Protein AF-A0A965CZF3-F1 (afdb_monomer_lite)

Radius of gyration: 17.25 Å; chains: 1; bounding box: 44×31×50 Å

Secondary structure (DSSP, 8-state):
---SGGGEEE-TTS-EEE---TT-SS--HHHHHHHHHH-TT----HHHHHHHHHHHHHHTTT-TTHHHHHHHHHHHHHHHHHHHHHGGGSHHHHHHHHTT---HHHHHHHHHHHHHHHHHHHHHHHHTTTS-S------

pLDDT: mean 88.35, std 12.17, range [38.69, 98.38]

Foldseek 3Di:
DQDDCVQWDQDPVRDIDGHDCVVPDDDQVLLVLLCHLLVLPDDDDPVVNLVSVLVVCVVVVVPVCSQVVNFQNNLVSLLVLLVVLQCLVPVVSVVVCCVPPVDPVVSVVSNVVSNVSSVVSNVVCVVVVSGDVNDDSDD

Sequence (139 aa):
SDFGFHNALRRPSGELTFLDFEFFGRDDPAKMIADFLLHPAQSLAEGFKQAFAKKILKTFGADNQLAARLEYVYPIVGLKWCMIMLNEFVPSDFARRTFAARDSLALSQKKSTQLAKSKAMLAKIMNENWRFPYTGFAA

Structure (mmCIF, N/CA/C/O backbone):
data_AF-A0A965CZF3-F1
#
_entry.id   AF-A0A965CZF3-F1
#
loop_
_atom_site.group_PDB
_atom_site.id
_atom_site.type_symbol
_atom_site.label_atom_id
_atom_site.label_alt_id
_atom_site.label_comp_id
_atom_site.label_asym_id
_atom_site.label_entity_id
_atom_site.label_seq_id
_atom_site.pdbx_PDB_ins_code
_atom_site.Cartn_x
_atom_site.Cartn_y
_atom_site.Cartn_z
_atom_site.occupancy
_atom_site.B_iso_or_equiv
_atom_site.auth_seq_id
_atom_site.auth_comp_id
_atom_site.auth_asym_id
_atom_site.auth_atom_id
_atom_site.pdbx_PDB_model_num
ATOM 1 N N . SER A 1 1 ? -1.711 -12.071 -0.012 1.00 65.19 1 SER A N 1
ATOM 2 C CA . SER A 1 1 ? -3.092 -11.988 -0.492 1.00 65.19 1 SER A CA 1
ATOM 3 C C . SER A 1 1 ? -3.216 -10.839 -1.462 1.00 65.19 1 SER A C 1
ATOM 5 O O . SER A 1 1 ? -2.787 -9.739 -1.125 1.00 65.19 1 SER A O 1
ATOM 7 N N . ASP A 1 2 ? -3.766 -11.101 -2.642 1.00 78.69 2 ASP A N 1
ATOM 8 C CA . ASP A 1 2 ? -4.061 -10.088 -3.655 1.00 78.69 2 ASP A CA 1
ATOM 9 C C . ASP A 1 2 ? -5.470 -9.512 -3.423 1.00 78.69 2 ASP A C 1
ATOM 11 O O . ASP A 1 2 ? -6.431 -9.788 -4.136 1.00 78.69 2 ASP A O 1
ATOM 15 N N . PHE A 1 3 ? -5.624 -8.803 -2.303 1.00 84.19 3 PHE A N 1
ATOM 16 C CA . PHE A 1 3 ? -6.905 -8.238 -1.888 1.00 84.19 3 PHE A CA 1
ATOM 17 C C . PHE A 1 3 ? -7.138 -6.894 -2.586 1.00 84.19 3 PHE A C 1
ATOM 19 O O . PHE A 1 3 ? -6.379 -5.948 -2.377 1.00 84.19 3 PHE A O 1
ATOM 26 N N . GLY A 1 4 ? -8.207 -6.790 -3.378 1.00 85.25 4 GLY A N 1
ATOM 27 C CA . GLY A 1 4 ? -8.543 -5.568 -4.105 1.00 85.25 4 GLY A CA 1
ATOM 28 C C . GLY A 1 4 ? -9.800 -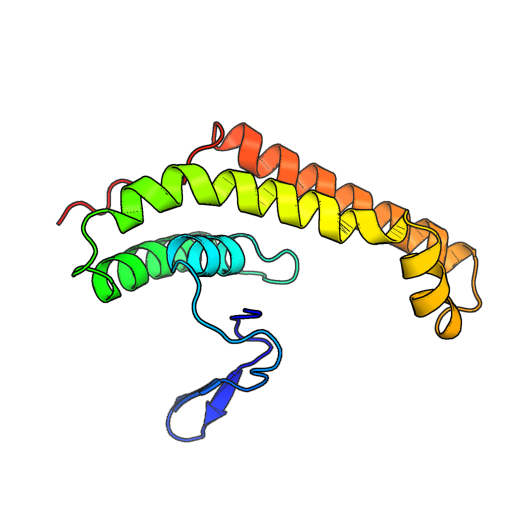5.706 -4.959 1.00 85.25 4 GLY A C 1
ATOM 29 O O . GLY A 1 4 ? -10.365 -6.791 -5.090 1.00 85.25 4 GLY A O 1
ATOM 30 N N . PHE A 1 5 ? -10.250 -4.594 -5.544 1.00 87.56 5 PHE A N 1
ATOM 31 C CA . PHE A 1 5 ? -11.453 -4.580 -6.385 1.00 87.56 5 PHE A CA 1
ATOM 32 C C . PHE A 1 5 ? -11.288 -5.343 -7.702 1.00 87.56 5 PHE A C 1
ATOM 34 O O . PHE A 1 5 ? -12.283 -5.788 -8.263 1.00 87.56 5 PHE A O 1
ATOM 41 N N . HIS A 1 6 ? -10.058 -5.520 -8.191 1.00 86.50 6 HIS A N 1
ATOM 42 C CA . HIS A 1 6 ? -9.785 -6.321 -9.387 1.00 86.50 6 HIS A CA 1
ATOM 43 C C . HIS A 1 6 ? -10.094 -7.809 -9.183 1.00 86.50 6 HIS A C 1
ATOM 45 O O . HIS A 1 6 ? -10.455 -8.477 -10.145 1.00 86.50 6 HIS A O 1
ATOM 51 N N . ASN A 1 7 ? -10.053 -8.282 -7.932 1.00 89.75 7 ASN A N 1
ATOM 52 C CA . ASN A 1 7 ? -10.430 -9.637 -7.530 1.00 89.75 7 ASN A CA 1
ATOM 53 C C . ASN A 1 7 ? -11.818 -9.682 -6.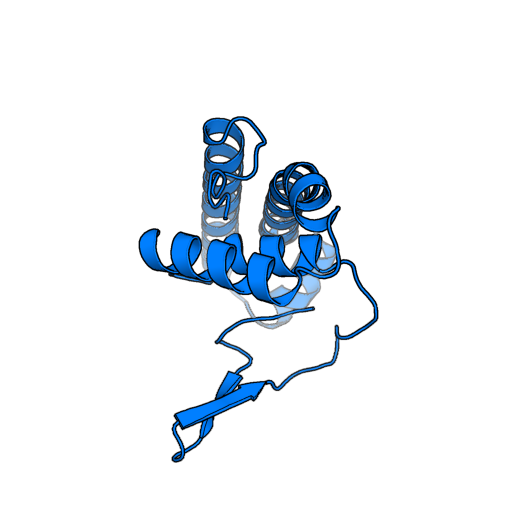869 1.00 89.75 7 ASN A C 1
ATOM 55 O O . ASN A 1 7 ? -12.105 -10.582 -6.083 1.00 89.75 7 ASN A O 1
ATOM 59 N N . ALA A 1 8 ? -12.696 -8.712 -7.155 1.00 92.38 8 ALA A N 1
ATOM 60 C CA . ALA A 1 8 ? -14.047 -8.667 -6.603 1.00 92.38 8 ALA A CA 1
ATOM 61 C C . ALA A 1 8 ? -15.118 -8.455 -7.683 1.00 92.38 8 ALA A C 1
ATOM 63 O O . ALA A 1 8 ? -15.007 -7.583 -8.541 1.00 92.38 8 ALA A O 1
ATOM 64 N N . LEU A 1 9 ? -16.215 -9.207 -7.586 1.00 93.75 9 LEU A N 1
ATOM 65 C CA . LEU A 1 9 ? -17.420 -9.012 -8.390 1.00 93.75 9 LEU A CA 1
ATOM 66 C C . LEU A 1 9 ? -18.530 -8.380 -7.558 1.00 93.75 9 LEU A C 1
ATOM 68 O O . LEU A 1 9 ? -18.833 -8.840 -6.457 1.00 93.75 9 LEU A O 1
ATOM 72 N N . ARG A 1 10 ? -19.192 -7.361 -8.113 1.00 95.38 10 ARG A N 1
ATOM 73 C CA . ARG A 1 10 ? -20.402 -6.782 -7.521 1.00 95.38 10 ARG A CA 1
ATOM 74 C C . ARG A 1 10 ? -21.634 -7.535 -8.009 1.00 95.38 10 ARG A C 1
ATOM 76 O O . ARG A 1 10 ? -21.953 -7.505 -9.194 1.00 95.38 10 ARG A O 1
ATOM 83 N N . ARG A 1 11 ? -22.342 -8.187 -7.087 1.00 94.81 11 ARG A N 1
ATOM 84 C CA . ARG A 1 11 ? -23.614 -8.865 -7.358 1.00 94.81 11 ARG A CA 1
ATOM 85 C C . ARG A 1 11 ? -24.736 -7.849 -7.617 1.00 94.81 11 ARG A C 1
ATOM 87 O O . ARG A 1 11 ? -24.637 -6.711 -7.153 1.00 94.81 11 ARG A O 1
ATOM 94 N N . PRO A 1 12 ? -25.840 -8.248 -8.280 1.00 95.50 12 PRO A N 1
ATOM 95 C CA . PRO A 1 12 ? -27.013 -7.385 -8.452 1.00 95.50 12 PRO A CA 1
ATOM 96 C C . PRO A 1 12 ? -27.584 -6.846 -7.132 1.00 95.50 12 PRO A C 1
ATOM 98 O O . PRO A 1 12 ? -28.064 -5.719 -7.093 1.00 95.50 12 PRO A O 1
ATOM 101 N N . SER A 1 13 ? -27.457 -7.607 -6.037 1.00 95.06 13 SER A N 1
ATOM 102 C CA . SER A 1 13 ? -27.832 -7.182 -4.678 1.00 95.06 13 SER A CA 1
ATOM 103 C C . SER A 1 13 ? -26.973 -6.040 -4.118 1.00 95.06 13 SER A C 1
ATOM 105 O O . SER A 1 13 ? -27.311 -5.456 -3.095 1.00 95.06 13 SER A O 1
ATOM 107 N N . GLY A 1 14 ? -25.850 -5.718 -4.764 1.00 92.38 14 GLY A N 1
ATOM 108 C CA . GLY A 1 14 ? -24.874 -4.734 -4.305 1.00 92.38 14 GLY A CA 1
ATOM 109 C C . GLY A 1 14 ? -23.749 -5.308 -3.443 1.00 92.38 14 GLY A C 1
ATOM 110 O O . GLY A 1 14 ? -22.792 -4.587 -3.168 1.00 92.38 14 GLY A O 1
ATOM 111 N N . GLU A 1 15 ? -23.820 -6.586 -3.069 1.00 93.62 15 GLU A N 1
ATOM 112 C CA . GLU A 1 15 ? -22.749 -7.283 -2.352 1.00 93.62 15 GLU A CA 1
ATOM 113 C C . GLU A 1 15 ? -21.502 -7.477 -3.219 1.00 93.62 15 GLU A C 1
ATOM 115 O O . GLU A 1 15 ? -21.597 -7.689 -4.430 1.00 93.62 15 GLU A O 1
ATOM 120 N N . LEU A 1 16 ? -20.330 -7.477 -2.584 1.00 92.94 16 LEU A N 1
ATOM 121 C CA . LEU A 1 16 ? -19.067 -7.829 -3.225 1.00 92.94 16 LEU A CA 1
ATOM 122 C C . LEU A 1 16 ? -18.711 -9.287 -2.924 1.00 92.94 16 LEU A C 1
ATOM 124 O O . LEU A 1 16 ? -18.742 -9.717 -1.774 1.00 92.94 16 LEU A O 1
ATOM 128 N N . THR A 1 17 ? -18.357 -10.040 -3.962 1.00 92.75 17 THR A N 1
ATOM 129 C CA . THR A 1 17 ? -17.826 -11.405 -3.871 1.00 92.75 17 THR A CA 1
ATOM 130 C C . THR A 1 17 ? -16.370 -11.386 -4.291 1.00 92.75 17 THR A C 1
ATOM 132 O O . THR A 1 17 ? -16.080 -11.050 -5.437 1.00 92.75 17 THR A O 1
ATOM 135 N N . PHE A 1 18 ? -15.468 -11.739 -3.379 1.00 91.44 18 PHE A N 1
ATOM 136 C CA . PHE A 1 18 ? -14.052 -11.879 -3.700 1.00 91.44 18 PHE A CA 1
ATOM 137 C C . PHE A 1 18 ? -13.792 -13.225 -4.372 1.00 91.44 18 PHE A C 1
ATOM 139 O O . PHE A 1 18 ? -14.373 -14.243 -3.992 1.00 91.44 18 PHE A O 1
ATOM 146 N N . LEU A 1 19 ? -12.936 -13.194 -5.382 1.00 90.06 19 LEU A N 1
ATOM 147 C CA . LEU A 1 19 ? -12.447 -14.337 -6.135 1.00 90.06 19 LEU A CA 1
ATOM 148 C C . LEU A 1 19 ? -10.929 -14.433 -5.948 1.00 90.06 19 LEU A C 1
ATOM 150 O O . LEU A 1 19 ? -10.329 -13.567 -5.320 1.00 90.06 19 LEU A O 1
ATOM 154 N N . ASP A 1 20 ? -10.339 -15.474 -6.526 1.00 84.00 20 ASP A N 1
ATOM 155 C CA . ASP A 1 20 ? -8.892 -15.685 -6.572 1.00 84.00 20 ASP A CA 1
ATOM 156 C C . ASP A 1 20 ? -8.210 -15.753 -5.189 1.00 84.00 20 ASP A C 1
ATOM 158 O O . ASP A 1 20 ? -7.679 -14.790 -4.633 1.00 84.00 20 ASP A O 1
ATOM 162 N N . PHE A 1 21 ? -8.246 -16.956 -4.614 1.00 85.62 21 PHE A N 1
ATOM 163 C CA . PHE A 1 21 ? -7.686 -17.256 -3.297 1.00 85.62 21 PHE A CA 1
ATOM 164 C C . PHE A 1 21 ? -6.324 -17.961 -3.379 1.00 85.62 21 PHE A C 1
ATOM 166 O O . PHE A 1 21 ? -5.881 -18.533 -2.384 1.00 85.62 21 PHE A O 1
ATOM 173 N N . GLU A 1 22 ? -5.636 -17.932 -4.527 1.00 83.69 22 GLU A N 1
ATOM 174 C CA . GLU A 1 22 ? -4.387 -18.688 -4.723 1.00 83.69 22 GLU A CA 1
ATOM 175 C C . GLU A 1 22 ? -3.263 -18.259 -3.761 1.00 83.69 22 GLU A C 1
ATOM 177 O O . GLU A 1 22 ? -2.460 -19.077 -3.313 1.00 83.69 22 GLU A O 1
ATOM 182 N N . PHE A 1 23 ? -3.260 -16.982 -3.363 1.00 77.56 23 PHE A N 1
ATOM 183 C CA . PHE A 1 23 ? -2.345 -16.415 -2.368 1.00 77.56 23 PHE A CA 1
ATOM 184 C C . PHE A 1 23 ? -3.012 -16.164 -1.009 1.00 77.56 23 PHE A C 1
ATOM 186 O O . PHE A 1 23 ? -2.549 -15.304 -0.243 1.00 77.56 23 PHE A O 1
ATOM 193 N N . PHE A 1 24 ? -4.133 -16.833 -0.731 1.00 76.56 24 PHE A N 1
ATOM 194 C CA . PHE A 1 24 ? -4.836 -16.717 0.540 1.00 76.56 24 PHE A CA 1
ATOM 195 C C . PHE A 1 24 ? -4.223 -17.645 1.590 1.00 76.56 24 PHE A C 1
ATOM 197 O O . PHE A 1 24 ? -3.798 -18.761 1.309 1.00 76.56 24 PHE A O 1
ATOM 204 N N . GLY A 1 25 ? -4.177 -17.173 2.829 1.00 79.88 25 GLY A N 1
ATOM 205 C CA . GLY A 1 25 ? -3.582 -17.900 3.939 1.00 79.88 25 GLY A CA 1
ATOM 206 C C . GLY A 1 25 ? -3.618 -17.073 5.215 1.00 79.88 25 GLY A C 1
ATOM 207 O O . GLY A 1 25 ? -4.102 -15.940 5.227 1.00 79.88 25 GLY A O 1
ATOM 208 N N . ARG A 1 26 ? -3.100 -17.647 6.303 1.00 83.88 26 ARG A N 1
ATOM 209 C CA . ARG A 1 26 ? -2.951 -16.936 7.574 1.00 83.88 26 ARG A CA 1
ATOM 210 C C . ARG A 1 26 ? -1.810 -15.926 7.444 1.00 83.88 26 ARG A C 1
ATOM 212 O O . ARG A 1 26 ? -0.665 -16.321 7.263 1.00 83.88 26 ARG A O 1
ATOM 219 N N . ASP A 1 27 ? -2.136 -14.644 7.540 1.00 88.38 27 ASP A N 1
ATOM 220 C CA . ASP A 1 27 ? -1.189 -13.533 7.407 1.00 88.38 27 ASP A CA 1
ATOM 221 C C . ASP A 1 27 ? -1.575 -12.397 8.371 1.00 88.38 27 ASP A C 1
ATOM 223 O O . ASP A 1 27 ? -2.690 -12.378 8.900 1.00 88.38 27 ASP A O 1
ATOM 227 N N . ASP A 1 28 ? -0.662 -11.457 8.613 1.00 92.44 28 ASP A N 1
ATOM 228 C CA . ASP A 1 28 ? -0.926 -10.300 9.473 1.00 92.44 28 ASP A CA 1
ATOM 229 C C . ASP A 1 28 ? -1.857 -9.296 8.757 1.00 92.44 28 ASP A C 1
ATOM 231 O O . ASP A 1 28 ? -1.532 -8.842 7.648 1.00 92.44 28 ASP A O 1
ATOM 235 N N . PRO A 1 29 ? -2.990 -8.880 9.363 1.00 94.00 29 PRO A N 1
ATOM 236 C CA . PRO A 1 29 ? -3.872 -7.869 8.779 1.00 94.00 29 PRO A CA 1
ATOM 237 C C . PRO A 1 29 ? -3.161 -6.543 8.472 1.00 94.00 29 PRO A C 1
ATOM 239 O O . PRO A 1 29 ? -3.546 -5.871 7.513 1.00 94.00 29 PRO A O 1
ATOM 242 N N . ALA A 1 30 ? -2.095 -6.182 9.198 1.00 95.88 30 ALA A N 1
ATOM 243 C CA . ALA A 1 30 ? -1.304 -4.984 8.910 1.00 95.88 30 ALA A CA 1
ATOM 244 C C . ALA A 1 30 ? -0.752 -5.006 7.476 1.00 95.88 30 ALA A C 1
ATOM 246 O O . ALA A 1 30 ? -0.824 -4.018 6.743 1.00 95.88 30 ALA A O 1
ATOM 247 N N . LYS A 1 31 ? -0.255 -6.164 7.039 1.00 95.12 31 LYS A N 1
ATOM 248 C CA . LYS A 1 31 ? 0.315 -6.326 5.703 1.00 95.12 31 LYS A CA 1
ATOM 249 C C . LYS A 1 31 ? -0.761 -6.292 4.625 1.00 95.12 31 LYS A C 1
ATOM 251 O O . LYS A 1 31 ? -0.544 -5.655 3.601 1.00 95.12 31 LYS A O 1
ATOM 256 N N . MET A 1 32 ? -1.932 -6.886 4.868 1.00 94.38 32 MET A N 1
ATOM 257 C CA . MET A 1 32 ? -3.082 -6.786 3.955 1.00 94.38 32 MET A CA 1
ATOM 258 C C . MET A 1 32 ? -3.532 -5.330 3.758 1.00 94.38 32 MET A C 1
ATOM 260 O O . MET A 1 32 ? -3.755 -4.898 2.629 1.00 94.38 32 MET A O 1
ATOM 264 N N . ILE A 1 33 ? -3.651 -4.570 4.850 1.00 95.50 33 ILE A N 1
ATOM 265 C CA . ILE A 1 33 ? -4.070 -3.162 4.816 1.00 95.50 33 ILE A CA 1
ATOM 266 C C . ILE A 1 33 ? -3.052 -2.321 4.041 1.00 95.50 33 ILE A C 1
ATOM 268 O O . ILE A 1 33 ? -3.433 -1.551 3.158 1.00 95.50 33 ILE A O 1
ATOM 272 N N . ALA A 1 34 ? -1.762 -2.488 4.343 1.00 96.31 34 ALA A N 1
ATOM 273 C CA . ALA A 1 34 ? -0.691 -1.798 3.637 1.00 96.31 34 ALA A CA 1
ATOM 274 C C . ALA A 1 34 ? -0.662 -2.158 2.144 1.00 96.31 34 ALA A C 1
ATOM 276 O O . ALA A 1 34 ? -0.537 -1.264 1.309 1.00 96.31 34 ALA A O 1
ATOM 277 N N . ASP A 1 35 ? -0.837 -3.440 1.800 1.00 94.88 35 ASP A N 1
ATOM 278 C CA . ASP A 1 35 ? -0.886 -3.893 0.408 1.00 94.88 35 ASP A CA 1
ATOM 279 C C . ASP A 1 35 ? -2.022 -3.230 -0.363 1.00 94.88 35 ASP A C 1
ATOM 281 O O . ASP A 1 35 ? -1.785 -2.684 -1.438 1.00 94.88 35 ASP A O 1
ATOM 285 N N . PHE A 1 36 ? -3.226 -3.195 0.209 1.00 94.56 36 PHE A N 1
ATOM 286 C CA . PHE A 1 36 ? -4.368 -2.536 -0.417 1.00 94.56 36 PHE A CA 1
ATOM 287 C C . PHE A 1 36 ? -4.115 -1.039 -0.636 1.00 94.56 36 PHE A C 1
ATOM 289 O O . PHE A 1 36 ? -4.374 -0.513 -1.714 1.00 94.56 36 PHE A O 1
ATOM 296 N N . LEU A 1 37 ? -3.586 -0.330 0.364 1.00 95.19 37 LEU A N 1
ATOM 297 C CA . LEU A 1 37 ? -3.371 1.122 0.291 1.00 95.19 37 LEU A CA 1
ATOM 298 C C . LEU A 1 37 ? -2.264 1.532 -0.694 1.00 95.19 37 LEU A C 1
ATOM 300 O O . LEU A 1 37 ? -2.339 2.618 -1.287 1.00 95.19 37 LEU A O 1
ATOM 304 N N . LEU A 1 38 ? -1.254 0.673 -0.859 1.00 95.38 38 LEU A N 1
ATOM 305 C CA . LEU A 1 38 ? -0.063 0.914 -1.675 1.00 95.38 38 LEU A CA 1
ATOM 306 C C . LEU A 1 38 ? -0.081 0.197 -3.031 1.00 95.38 38 LEU A C 1
ATOM 308 O O . LEU A 1 38 ? 0.869 0.352 -3.796 1.00 95.38 38 LEU A O 1
ATOM 312 N N . HIS A 1 39 ? -1.130 -0.557 -3.367 1.00 92.88 39 HIS A N 1
ATOM 313 C CA . HIS A 1 39 ? -1.159 -1.323 -4.611 1.00 92.88 39 HIS A CA 1
ATOM 314 C C . HIS A 1 39 ? -0.952 -0.407 -5.849 1.00 92.88 39 HIS A C 1
ATOM 316 O O . HIS A 1 39 ? -1.790 0.455 -6.123 1.00 92.88 39 HIS A O 1
ATOM 322 N N . PRO A 1 40 ? 0.094 -0.616 -6.683 1.00 89.88 40 PRO A N 1
ATOM 323 C CA . PRO A 1 40 ? 0.451 0.311 -7.773 1.00 89.88 40 PRO A CA 1
ATOM 324 C C . PRO A 1 40 ? -0.540 0.412 -8.945 1.00 89.88 40 PRO A C 1
ATOM 326 O O . PRO A 1 40 ? -0.454 1.338 -9.749 1.00 89.88 40 PRO A O 1
ATOM 329 N N . ALA A 1 41 ? -1.427 -0.572 -9.104 1.00 86.56 41 ALA A N 1
ATOM 330 C CA . ALA A 1 41 ? -2.477 -0.599 -10.121 1.00 86.56 41 ALA A CA 1
ATOM 331 C C . ALA A 1 41 ? -3.798 0.003 -9.617 1.00 86.56 41 ALA A C 1
ATOM 333 O O . ALA A 1 41 ? -4.735 0.161 -10.395 1.00 86.56 41 ALA A O 1
ATOM 334 N N . GLN A 1 42 ? -3.880 0.349 -8.331 1.00 84.00 42 GLN A N 1
ATOM 335 C CA . GLN A 1 42 ? -5.085 0.905 -7.747 1.00 84.00 42 GLN A CA 1
ATOM 336 C C . GLN A 1 42 ? -5.078 2.433 -7.834 1.00 84.00 42 GLN A C 1
ATOM 338 O O . GLN A 1 42 ? -4.155 3.099 -7.368 1.00 84.00 42 GLN A O 1
ATOM 343 N N . SER A 1 43 ? -6.160 2.992 -8.378 1.00 81.75 43 SER A N 1
ATOM 344 C CA . SER A 1 43 ? -6.409 4.434 -8.406 1.00 81.75 43 SER A CA 1
ATOM 345 C C . SER A 1 43 ? -7.525 4.778 -7.418 1.00 81.75 43 SER A C 1
ATOM 347 O O . SER A 1 43 ? -8.695 4.863 -7.780 1.00 81.75 43 SER A O 1
ATOM 349 N N . LEU A 1 44 ? -7.173 4.902 -6.134 1.00 88.50 44 LEU A N 1
ATOM 350 C CA . LEU A 1 44 ? -8.084 5.402 -5.101 1.00 88.50 44 LEU A CA 1
ATOM 351 C C . LEU A 1 44 ? -7.721 6.838 -4.738 1.00 88.50 44 LEU A C 1
ATOM 353 O O . LEU A 1 44 ? -6.566 7.123 -4.415 1.00 88.50 44 LEU A O 1
ATOM 357 N N . ALA A 1 45 ? -8.726 7.713 -4.726 1.00 93.19 45 ALA A N 1
ATOM 358 C CA . ALA A 1 45 ? -8.588 9.054 -4.177 1.00 93.19 45 ALA A CA 1
ATOM 359 C C . ALA A 1 45 ? -8.231 8.999 -2.682 1.00 93.19 45 ALA A C 1
ATOM 361 O O . ALA A 1 45 ? -8.663 8.099 -1.957 1.00 93.19 45 ALA A O 1
ATOM 362 N N . GLU A 1 46 ? -7.484 9.996 -2.210 1.00 92.31 46 GLU A N 1
ATOM 363 C CA . GLU A 1 46 ? -6.936 10.020 -0.849 1.00 92.31 46 GLU A CA 1
ATOM 364 C C . GLU A 1 46 ? -8.020 9.918 0.239 1.00 92.31 46 GLU A C 1
ATOM 366 O O . GLU A 1 46 ? -7.868 9.173 1.206 1.00 92.31 46 GLU A O 1
ATOM 371 N N . GLY A 1 47 ? -9.174 10.565 0.035 1.00 95.06 47 GLY A N 1
ATOM 372 C CA . GLY A 1 47 ? -10.312 10.474 0.957 1.00 95.06 47 GLY A CA 1
ATOM 373 C C . GLY A 1 47 ? -10.877 9.054 1.103 1.00 95.06 47 GLY A C 1
ATOM 374 O O . GLY A 1 47 ? -11.276 8.654 2.198 1.00 95.06 47 GLY A O 1
ATOM 375 N N . PHE A 1 48 ? -10.853 8.241 0.039 1.00 94.56 48 PHE A N 1
ATOM 376 C CA . PHE A 1 48 ? -11.262 6.836 0.128 1.00 94.56 48 PHE A CA 1
ATOM 377 C C . PHE A 1 48 ? -10.229 5.982 0.858 1.00 94.56 48 PHE A C 1
ATOM 379 O O . PHE A 1 48 ? -10.618 5.082 1.601 1.00 94.56 48 PHE A O 1
ATOM 386 N N . LYS A 1 49 ? -8.935 6.283 0.711 1.00 95.00 49 LYS A N 1
ATOM 387 C CA . LYS A 1 49 ? -7.872 5.611 1.469 1.00 95.00 49 LYS A CA 1
ATOM 388 C C . LYS A 1 49 ? -7.983 5.895 2.965 1.00 95.00 49 LYS A C 1
ATOM 390 O O . LYS A 1 49 ? -7.964 4.958 3.759 1.00 95.00 49 LYS A O 1
ATOM 395 N N . GLN A 1 50 ? -8.216 7.155 3.338 1.00 95.44 50 GLN A N 1
ATOM 396 C CA . GLN A 1 50 ? -8.490 7.555 4.723 1.00 95.44 50 GLN A CA 1
ATOM 397 C C . GLN A 1 50 ? -9.721 6.835 5.286 1.00 95.44 50 GLN A C 1
ATOM 399 O O . GLN A 1 50 ? -9.666 6.244 6.366 1.00 95.44 50 GLN A O 1
ATOM 404 N N . ALA A 1 51 ? -10.831 6.837 4.540 1.00 95.06 51 ALA A N 1
ATOM 405 C CA . ALA A 1 51 ? -12.060 6.171 4.960 1.00 95.06 51 ALA A CA 1
ATOM 406 C C . ALA A 1 51 ? -11.881 4.652 5.104 1.00 95.06 51 ALA A C 1
ATOM 408 O O . ALA A 1 51 ? -12.408 4.063 6.051 1.00 95.06 51 ALA A O 1
ATOM 409 N N . PHE A 1 52 ? -11.134 4.022 4.193 1.00 95.12 52 PHE A N 1
ATOM 410 C CA . PHE A 1 52 ? -10.782 2.608 4.272 1.00 95.12 52 PHE A CA 1
ATOM 411 C C . PHE A 1 52 ? -9.947 2.319 5.520 1.00 95.12 52 PHE A C 1
ATOM 413 O O . PHE A 1 52 ? -10.368 1.498 6.330 1.00 95.12 52 PHE A O 1
ATOM 420 N N . ALA A 1 53 ? -8.831 3.031 5.717 1.00 95.88 53 ALA A N 1
ATOM 421 C CA . ALA A 1 53 ? -7.941 2.862 6.866 1.00 95.88 53 ALA A CA 1
ATOM 422 C C . ALA A 1 53 ? -8.699 2.989 8.198 1.00 95.88 53 ALA A C 1
ATOM 424 O O . ALA A 1 53 ? -8.606 2.113 9.057 1.00 95.88 53 ALA A O 1
ATOM 425 N N . LYS A 1 54 ? -9.540 4.022 8.334 1.00 95.31 54 LYS A N 1
ATOM 426 C CA . LYS A 1 54 ? -10.381 4.219 9.521 1.00 95.31 54 LYS A CA 1
ATOM 427 C C . LYS A 1 54 ? -11.330 3.042 9.763 1.00 95.31 54 LYS A C 1
ATOM 429 O O . LYS A 1 54 ? -11.434 2.545 10.883 1.00 95.31 54 LYS A O 1
ATOM 434 N N . LYS A 1 55 ? -12.057 2.609 8.728 1.00 95.50 55 LYS A N 1
ATOM 435 C CA . LYS A 1 55 ? -13.057 1.538 8.857 1.00 95.50 55 LYS A CA 1
ATOM 436 C C . LYS A 1 55 ? -12.407 0.186 9.131 1.00 95.50 55 LYS A C 1
ATOM 438 O O . LYS A 1 55 ? -12.877 -0.519 10.015 1.00 95.50 55 LYS A O 1
ATOM 443 N N . ILE A 1 56 ? -11.331 -0.154 8.421 1.00 94.94 56 ILE A N 1
ATOM 444 C CA . ILE A 1 56 ? -10.690 -1.465 8.539 1.00 94.94 56 ILE A CA 1
ATOM 445 C C . ILE A 1 56 ? -10.008 -1.640 9.900 1.00 94.94 56 ILE A C 1
ATOM 447 O O . ILE A 1 56 ? -10.149 -2.694 10.513 1.00 94.94 56 ILE A O 1
ATOM 451 N N . LEU A 1 57 ? -9.369 -0.591 10.434 1.00 94.75 57 LEU A N 1
ATOM 452 C CA . LEU A 1 57 ? -8.808 -0.613 11.788 1.00 94.75 57 LEU A CA 1
ATOM 453 C C . LEU A 1 57 ? -9.901 -0.818 12.844 1.00 94.75 57 LEU A C 1
ATOM 455 O O . LEU A 1 57 ? -9.723 -1.620 13.755 1.00 94.75 57 LEU A O 1
ATOM 459 N N . LYS A 1 58 ? -11.064 -0.169 12.685 1.00 94.50 58 LYS A N 1
ATOM 460 C CA . LYS A 1 58 ? -12.225 -0.400 13.559 1.00 94.50 58 LYS A CA 1
ATOM 461 C C . LYS A 1 58 ? -12.749 -1.837 13.453 1.00 94.50 58 LYS A C 1
ATOM 463 O O . LYS A 1 58 ? -13.096 -2.427 14.471 1.00 94.50 58 LYS A O 1
ATOM 468 N N . THR A 1 59 ? -12.809 -2.407 12.247 1.00 94.88 59 THR A N 1
ATOM 469 C CA . THR A 1 59 ? -13.242 -3.798 12.026 1.00 94.88 59 THR A CA 1
ATOM 470 C C . THR A 1 59 ? -12.350 -4.797 12.763 1.00 94.88 59 THR A C 1
ATOM 472 O O . THR A 1 59 ? -12.858 -5.748 13.346 1.00 94.88 59 THR A O 1
ATOM 475 N N . PHE A 1 60 ? -11.040 -4.555 12.796 1.00 93.75 60 PHE A N 1
ATOM 476 C CA . PHE A 1 60 ? -10.077 -5.368 13.542 1.00 93.75 60 PHE A CA 1
ATOM 477 C C . PHE A 1 60 ? -9.849 -4.883 14.983 1.00 93.75 60 PHE A C 1
ATOM 479 O O . PHE A 1 60 ? -8.843 -5.234 15.589 1.00 93.75 60 PHE A O 1
ATOM 486 N N . GLY A 1 61 ? -10.776 -4.113 15.564 1.00 90.75 61 GLY A N 1
ATOM 487 C CA . GLY A 1 61 ? -10.591 -3.448 16.861 1.00 90.75 61 GLY A CA 1
ATOM 488 C C . GLY A 1 61 ? -10.338 -4.364 18.067 1.00 90.75 61 GLY A C 1
ATOM 489 O O . GLY A 1 61 ? -9.965 -3.868 19.121 1.00 90.75 61 GLY A O 1
ATOM 490 N N . ALA A 1 62 ? -10.506 -5.684 17.936 1.00 94.19 62 ALA A N 1
ATOM 491 C CA . ALA A 1 62 ? -10.076 -6.644 18.956 1.00 94.19 62 ALA A CA 1
ATOM 492 C C . ALA A 1 62 ? -8.539 -6.764 19.058 1.00 94.19 62 ALA A C 1
ATOM 494 O O . ALA A 1 62 ? -8.017 -7.169 20.095 1.00 94.19 62 ALA A O 1
ATOM 495 N N . ASP A 1 63 ? -7.809 -6.419 17.994 1.00 94.56 63 ASP A N 1
ATOM 496 C CA . ASP A 1 63 ? -6.349 -6.401 17.953 1.00 94.56 63 ASP A CA 1
ATOM 497 C C . ASP A 1 63 ? -5.817 -4.990 18.230 1.00 94.56 63 ASP A C 1
ATOM 499 O O . ASP A 1 63 ? -5.547 -4.195 17.326 1.00 94.56 63 ASP A O 1
ATOM 503 N N . ASN A 1 64 ? -5.620 -4.696 19.514 1.00 92.38 64 ASN A N 1
ATOM 504 C CA . ASN A 1 64 ? -5.137 -3.396 19.987 1.00 92.38 64 ASN A CA 1
ATOM 505 C C . ASN A 1 64 ? -3.718 -3.039 19.498 1.00 92.38 64 ASN A C 1
ATOM 507 O O . ASN A 1 64 ? -3.289 -1.897 19.638 1.00 92.38 64 ASN A O 1
ATOM 511 N N . GLN A 1 65 ? -2.974 -4.001 18.942 1.00 95.12 65 GLN A N 1
ATOM 512 C CA . GLN A 1 65 ? -1.607 -3.813 18.449 1.00 95.12 65 GLN A CA 1
ATOM 513 C C . GLN A 1 65 ? -1.563 -3.583 16.932 1.00 95.12 65 GLN A C 1
ATOM 515 O O . GLN A 1 65 ? -0.508 -3.238 16.400 1.00 95.12 65 GLN A O 1
ATOM 520 N N . LEU A 1 66 ? -2.682 -3.748 16.217 1.00 95.38 66 LEU A N 1
ATOM 521 C CA . LEU A 1 66 ? -2.719 -3.656 14.757 1.00 95.38 66 LEU A CA 1
ATOM 522 C C . LEU A 1 66 ? -2.208 -2.308 14.239 1.00 95.38 66 LEU A C 1
ATOM 524 O O . LEU A 1 66 ? -1.381 -2.276 13.330 1.00 95.38 66 LEU A O 1
ATOM 528 N N . ALA A 1 67 ? -2.661 -1.200 14.829 1.00 94.00 67 ALA A N 1
ATOM 529 C CA . ALA A 1 67 ? -2.225 0.133 14.417 1.00 94.00 67 ALA A CA 1
ATOM 530 C C . ALA A 1 67 ? -0.706 0.309 14.589 1.00 94.00 67 ALA A C 1
ATOM 532 O O . ALA A 1 67 ? -0.036 0.793 13.680 1.00 94.00 67 ALA A O 1
ATOM 533 N N . ALA A 1 68 ? -0.151 -0.168 15.708 1.00 94.19 68 ALA A N 1
ATOM 534 C CA . ALA A 1 68 ? 1.285 -0.118 15.963 1.00 94.19 68 ALA A CA 1
ATOM 535 C C . ALA A 1 68 ? 2.077 -0.967 14.957 1.00 94.19 68 ALA A C 1
AT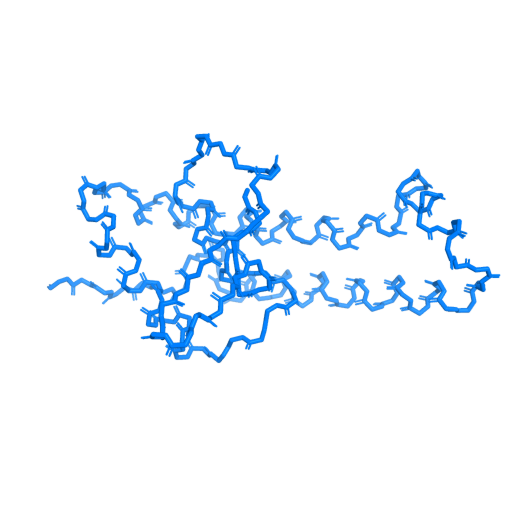OM 537 O O . ALA A 1 68 ? 3.096 -0.514 14.448 1.00 94.19 68 ALA A O 1
ATOM 538 N N . ARG A 1 69 ? 1.605 -2.173 14.609 1.00 96.19 69 ARG A N 1
ATOM 539 C CA . ARG A 1 69 ? 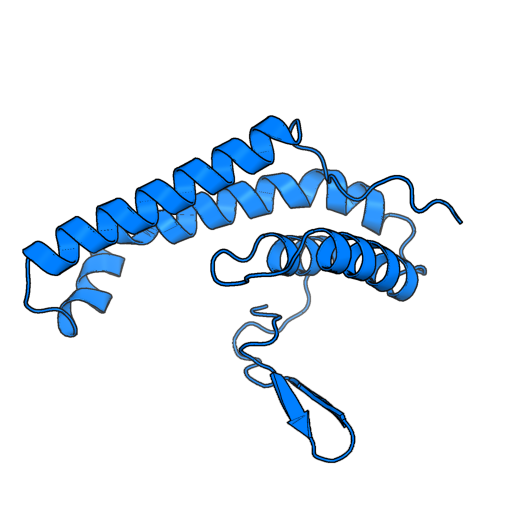2.256 -2.994 13.571 1.00 96.19 69 ARG A CA 1
ATOM 540 C C . ARG A 1 69 ? 2.170 -2.339 12.195 1.00 96.19 69 ARG A C 1
ATOM 542 O O . ARG A 1 69 ? 3.141 -2.377 11.444 1.00 96.19 69 ARG A O 1
ATOM 549 N N . LEU A 1 70 ? 1.042 -1.708 11.873 1.00 95.81 70 LEU A N 1
ATOM 550 C CA . LEU A 1 70 ? 0.827 -1.048 10.588 1.00 95.81 70 LEU A CA 1
ATOM 551 C C . LEU A 1 70 ? 1.799 0.117 10.349 1.00 95.81 70 LEU A C 1
ATOM 553 O O . LEU A 1 70 ? 2.268 0.262 9.221 1.00 95.81 70 LEU A O 1
ATOM 557 N N . GLU A 1 71 ? 2.180 0.863 11.393 1.00 95.69 71 GLU A N 1
ATOM 558 C CA . GLU A 1 71 ? 3.233 1.895 11.322 1.00 95.69 71 GLU A CA 1
ATOM 559 C C . GLU A 1 71 ? 4.552 1.361 10.752 1.00 95.69 71 GLU A C 1
ATOM 561 O O . GLU A 1 71 ? 5.190 2.025 9.938 1.00 95.69 71 GLU A O 1
ATOM 566 N N . TYR A 1 72 ? 4.953 0.151 11.148 1.00 95.00 72 TYR A N 1
ATOM 567 C CA . TYR A 1 72 ? 6.196 -0.466 10.679 1.00 95.00 72 TYR A CA 1
ATOM 568 C C . TYR A 1 72 ? 6.015 -1.202 9.351 1.00 95.00 72 TYR A C 1
ATOM 570 O O . TYR A 1 72 ? 6.889 -1.169 8.487 1.00 95.00 72 TYR A O 1
ATOM 578 N N . VAL A 1 73 ? 4.881 -1.880 9.171 1.00 97.06 73 VAL A N 1
ATOM 579 C CA . VAL A 1 73 ? 4.632 -2.722 7.996 1.00 97.06 73 VAL A CA 1
ATOM 580 C C . VAL A 1 73 ? 4.384 -1.888 6.741 1.00 97.06 73 VAL A C 1
ATOM 582 O O . VAL A 1 73 ? 4.829 -2.272 5.661 1.00 97.06 73 VAL A O 1
ATOM 585 N N . TYR A 1 74 ? 3.718 -0.740 6.859 1.00 97.75 74 TYR A N 1
ATOM 586 C CA . TYR A 1 74 ? 3.383 0.114 5.721 1.00 97.75 74 TYR A CA 1
ATOM 587 C C . TYR A 1 74 ? 4.600 0.522 4.858 1.00 97.75 74 TYR A C 1
ATOM 589 O O . TYR A 1 74 ? 4.595 0.213 3.660 1.00 97.75 74 TYR A O 1
ATOM 597 N N . PRO A 1 75 ? 5.680 1.121 5.404 1.00 97.81 75 PRO A N 1
ATOM 598 C CA . PRO A 1 75 ? 6.859 1.456 4.601 1.00 97.81 75 PRO A CA 1
ATOM 599 C C . PRO A 1 75 ? 7.570 0.218 4.029 1.00 97.81 75 PRO A C 1
ATOM 601 O O . PRO A 1 75 ? 8.051 0.259 2.895 1.00 97.81 75 PRO A O 1
ATOM 604 N N . ILE A 1 76 ? 7.597 -0.903 4.763 1.00 97.94 76 ILE A N 1
ATOM 605 C CA . ILE A 1 76 ? 8.194 -2.166 4.291 1.00 97.94 76 ILE A CA 1
ATOM 606 C C . ILE A 1 76 ? 7.432 -2.694 3.072 1.00 97.94 76 ILE A C 1
ATOM 608 O O . ILE A 1 76 ? 8.037 -3.116 2.086 1.00 97.94 76 ILE A O 1
ATOM 612 N N . VAL A 1 77 ? 6.100 -2.633 3.098 1.00 97.56 77 VAL A N 1
ATOM 613 C CA . VAL A 1 77 ? 5.262 -3.018 1.958 1.00 97.56 77 VAL A CA 1
ATOM 614 C C . VAL A 1 77 ? 5.467 -2.074 0.771 1.00 97.56 77 VAL A C 1
ATOM 616 O O . VAL A 1 77 ? 5.513 -2.542 -0.367 1.00 97.56 77 VAL A O 1
ATOM 619 N N . GLY A 1 78 ? 5.682 -0.778 1.002 1.00 97.75 78 GLY A N 1
ATOM 620 C CA . GLY A 1 78 ? 6.077 0.157 -0.058 1.00 97.75 78 GLY A CA 1
ATOM 621 C C . GLY A 1 78 ? 7.390 -0.241 -0.737 1.00 97.75 78 GLY A C 1
ATOM 622 O O . GLY A 1 78 ? 7.453 -0.321 -1.966 1.00 97.75 78 GLY A O 1
ATOM 623 N N . LEU A 1 79 ? 8.417 -0.587 0.048 1.00 98.31 79 LEU A N 1
ATOM 624 C CA . LEU A 1 79 ? 9.689 -1.106 -0.473 1.00 98.31 79 LEU A CA 1
ATOM 625 C C . LEU A 1 79 ? 9.508 -2.427 -1.230 1.00 98.31 79 LEU A C 1
ATOM 627 O O . LEU A 1 79 ? 10.078 -2.601 -2.308 1.00 98.31 79 LEU A O 1
ATOM 631 N N . LYS A 1 80 ? 8.673 -3.334 -0.716 1.00 97.44 80 LYS A N 1
ATOM 632 C CA . LYS A 1 80 ? 8.314 -4.576 -1.408 1.00 97.44 80 LYS A CA 1
ATOM 633 C C . LYS A 1 80 ? 7.725 -4.283 -2.793 1.00 97.44 80 LYS A C 1
ATOM 635 O O . LYS A 1 80 ? 8.139 -4.901 -3.770 1.00 97.44 80 LYS A O 1
ATOM 640 N N . TRP A 1 81 ? 6.805 -3.324 -2.909 1.00 97.31 81 TRP A N 1
ATOM 641 C CA . TRP A 1 81 ? 6.241 -2.931 -4.205 1.00 97.31 81 TRP A CA 1
ATOM 642 C C . TRP A 1 81 ? 7.277 -2.308 -5.140 1.00 97.31 81 TRP A C 1
ATOM 644 O O . TRP A 1 81 ? 7.254 -2.611 -6.334 1.00 97.31 81 TRP A O 1
ATOM 654 N N . CYS A 1 82 ? 8.212 -1.502 -4.624 1.00 97.81 82 CYS A N 1
ATOM 655 C CA . CYS A 1 82 ? 9.365 -1.043 -5.403 1.00 97.81 82 CYS A CA 1
ATOM 656 C C . CYS A 1 82 ? 10.119 -2.227 -6.016 1.00 97.81 82 CYS A C 1
ATOM 658 O O . CYS A 1 82 ? 10.329 -2.246 -7.225 1.00 97.81 82 CYS A O 1
ATOM 660 N N . MET A 1 83 ? 10.450 -3.243 -5.216 1.00 96.94 83 MET A N 1
ATOM 661 C CA . MET A 1 83 ? 11.157 -4.433 -5.699 1.00 96.94 83 MET A CA 1
ATOM 662 C C . MET A 1 83 ? 10.344 -5.208 -6.742 1.00 96.94 83 MET A C 1
ATOM 664 O O . MET A 1 83 ? 10.872 -5.510 -7.804 1.00 96.94 83 MET A O 1
ATOM 668 N N . ILE A 1 84 ? 9.048 -5.440 -6.502 1.00 93.56 84 ILE A N 1
ATOM 669 C CA . ILE A 1 84 ? 8.169 -6.151 -7.447 1.00 93.56 84 ILE A CA 1
ATOM 670 C C . ILE A 1 84 ? 8.103 -5.437 -8.803 1.00 93.56 84 ILE A C 1
ATOM 672 O O . ILE A 1 84 ? 8.164 -6.086 -9.847 1.00 93.56 84 ILE A O 1
ATOM 676 N N . MET A 1 85 ? 7.993 -4.105 -8.819 1.00 94.56 85 MET A N 1
ATOM 677 C CA . MET A 1 85 ? 8.010 -3.335 -10.070 1.00 94.56 85 MET A CA 1
ATOM 678 C C . MET A 1 85 ? 9.352 -3.483 -10.800 1.00 94.56 85 MET A C 1
ATOM 680 O O . MET A 1 85 ? 9.395 -3.574 -12.028 1.00 94.56 85 MET A O 1
ATOM 684 N N . LEU A 1 86 ? 10.448 -3.580 -10.049 1.00 94.81 86 LEU A N 1
ATOM 685 C CA . LEU A 1 86 ? 11.789 -3.789 -10.587 1.00 94.81 86 LEU A CA 1
ATOM 686 C C . LEU A 1 86 ? 12.061 -5.235 -11.038 1.00 94.81 86 LEU A C 1
ATOM 688 O O . LEU A 1 86 ? 13.092 -5.467 -11.670 1.00 94.81 86 LEU A O 1
AT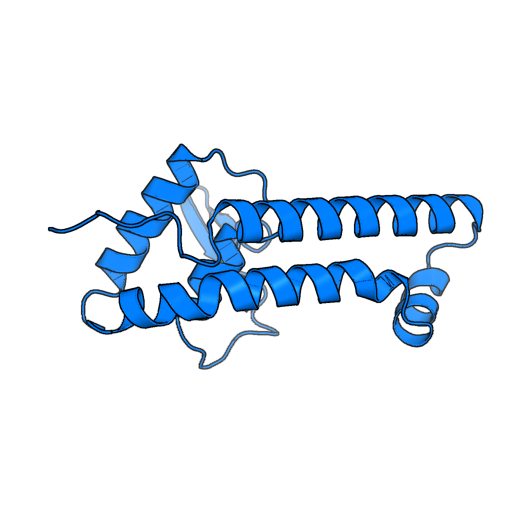OM 692 N N . ASN A 1 87 ? 11.141 -6.188 -10.844 1.00 92.25 87 ASN A N 1
ATOM 693 C CA . ASN A 1 87 ? 11.297 -7.547 -11.382 1.00 92.25 87 ASN A CA 1
ATOM 694 C C . ASN A 1 87 ? 11.449 -7.573 -12.916 1.00 92.25 87 ASN A C 1
ATOM 696 O O . ASN A 1 87 ? 12.031 -8.511 -13.450 1.00 92.25 87 ASN A O 1
ATOM 700 N N . GLU A 1 88 ? 11.010 -6.538 -13.651 1.00 88.19 88 GLU A N 1
ATOM 701 C CA . GLU A 1 88 ? 11.269 -6.428 -15.103 1.00 88.19 88 GLU A CA 1
ATOM 702 C C . GLU A 1 88 ? 12.770 -6.344 -15.458 1.00 88.19 88 GLU A C 1
ATOM 704 O O . GLU A 1 88 ? 13.144 -6.496 -16.624 1.00 88.19 88 GLU A O 1
ATOM 709 N N . PHE A 1 89 ? 13.643 -6.094 -14.478 1.00 89.31 89 PHE A N 1
ATOM 710 C CA . PHE A 1 89 ? 15.098 -6.099 -14.641 1.00 89.31 89 PHE A CA 1
ATOM 711 C C . PHE A 1 89 ? 15.737 -7.459 -14.318 1.00 89.31 89 PHE A C 1
ATOM 713 O O . PHE A 1 89 ? 16.913 -7.650 -14.624 1.00 89.31 89 PHE A O 1
ATOM 720 N N . VAL A 1 90 ? 14.986 -8.411 -13.752 1.00 88.50 90 VAL A N 1
ATOM 721 C CA . VAL A 1 90 ? 15.477 -9.755 -13.419 1.00 88.50 90 VAL A CA 1
ATOM 722 C C . VAL A 1 90 ? 15.391 -10.657 -14.660 1.00 88.50 90 VAL A C 1
ATOM 724 O O . VAL A 1 90 ? 14.290 -10.862 -15.171 1.00 88.50 90 VAL A O 1
ATOM 727 N N . PRO A 1 91 ? 16.504 -11.241 -15.154 1.00 79.75 91 PRO A N 1
ATOM 728 C CA . PRO A 1 91 ? 16.518 -11.991 -16.417 1.00 79.75 91 PRO A CA 1
ATOM 729 C C . PRO A 1 91 ? 15.551 -13.185 -16.498 1.00 79.75 91 PRO A C 1
ATOM 731 O O . PRO A 1 91 ? 15.002 -13.449 -17.565 1.00 79.75 91 PRO A O 1
ATOM 734 N N . SER A 1 92 ? 15.315 -13.902 -15.396 1.00 74.56 92 SER A N 1
ATOM 735 C CA . SER A 1 92 ? 14.406 -15.060 -15.354 1.00 74.56 92 SER A CA 1
ATOM 736 C C . SER A 1 92 ? 12.928 -14.657 -15.415 1.00 74.56 92 SER A C 1
ATOM 738 O O . SER A 1 92 ? 12.167 -15.209 -16.212 1.00 74.56 92 SER A O 1
ATOM 740 N N . ASP A 1 93 ? 12.525 -13.650 -14.635 1.00 69.50 93 ASP A N 1
ATOM 741 C CA . ASP A 1 93 ? 11.175 -13.068 -14.692 1.00 69.50 93 ASP A CA 1
ATOM 742 C C . ASP A 1 93 ? 10.911 -12.405 -16.045 1.00 69.50 93 ASP A C 1
ATOM 744 O O . ASP A 1 93 ? 9.808 -12.484 -16.594 1.00 69.50 93 ASP A O 1
ATOM 748 N N . PHE A 1 94 ? 11.953 -11.793 -16.598 1.00 65.00 94 PHE A N 1
ATOM 749 C CA . PHE A 1 94 ? 11.975 -11.232 -17.933 1.00 65.00 94 PHE A CA 1
ATOM 750 C C . PHE A 1 94 ? 11.735 -12.310 -18.997 1.00 65.00 94 PHE A C 1
ATOM 752 O O . PHE A 1 94 ? 10.823 -12.143 -19.801 1.00 65.00 94 PHE A O 1
ATOM 759 N N . ALA A 1 95 ? 12.457 -13.437 -18.956 1.00 64.56 95 ALA A N 1
ATOM 760 C CA . ALA A 1 95 ? 12.314 -14.546 -19.907 1.00 64.56 95 ALA A CA 1
ATOM 761 C C . ALA A 1 95 ? 10.907 -15.172 -19.900 1.00 64.56 95 ALA A C 1
ATOM 763 O O . ALA A 1 95 ? 10.360 -15.495 -20.955 1.00 64.56 95 ALA A O 1
ATOM 764 N N . ARG A 1 96 ? 10.276 -15.287 -18.722 1.00 68.50 96 ARG A N 1
ATOM 765 C CA . ARG A 1 96 ? 8.894 -15.784 -18.602 1.00 68.50 96 ARG A CA 1
ATOM 766 C C . ARG A 1 96 ? 7.877 -14.852 -19.270 1.00 68.50 96 ARG A C 1
ATOM 768 O O . ARG A 1 96 ? 6.860 -15.315 -19.776 1.00 68.50 96 ARG A O 1
ATOM 775 N N . ARG A 1 97 ? 8.129 -13.537 -19.263 1.00 65.94 97 ARG A N 1
ATOM 776 C CA . ARG A 1 97 ? 7.210 -12.514 -19.797 1.00 65.94 97 ARG A CA 1
ATOM 777 C C . ARG A 1 97 ? 7.487 -12.165 -21.265 1.00 65.94 97 ARG A C 1
ATOM 779 O O . ARG A 1 97 ? 6.554 -11.793 -21.972 1.00 65.94 97 ARG A O 1
ATOM 786 N N . THR A 1 98 ? 8.724 -12.304 -21.749 1.00 56.78 98 THR A N 1
ATOM 787 C CA . THR A 1 98 ? 9.102 -12.047 -23.153 1.00 56.78 98 THR A CA 1
ATOM 788 C C . THR A 1 98 ? 8.634 -13.118 -24.128 1.00 56.78 98 THR A C 1
ATOM 790 O O . THR A 1 98 ? 8.515 -12.815 -25.311 1.00 56.78 98 THR A O 1
ATOM 793 N N . PHE A 1 99 ? 8.238 -14.312 -23.668 1.00 56.88 99 PHE A N 1
ATOM 794 C CA . PHE A 1 99 ? 7.528 -15.265 -24.535 1.00 56.88 99 PHE A CA 1
ATOM 795 C C . PHE A 1 99 ? 6.249 -14.646 -25.150 1.00 56.88 99 PHE A C 1
ATOM 797 O O . PHE A 1 99 ? 5.840 -15.032 -26.243 1.00 56.88 99 PHE A O 1
ATOM 804 N N . ALA A 1 100 ? 5.672 -13.623 -24.499 1.00 53.84 100 ALA A N 1
ATOM 805 C CA . ALA A 1 100 ? 4.524 -12.855 -24.987 1.00 53.84 100 ALA A CA 1
ATOM 806 C C . ALA A 1 100 ? 4.877 -11.535 -25.717 1.00 53.84 100 ALA A C 1
ATOM 808 O O . ALA A 1 100 ? 4.008 -10.966 -26.373 1.00 53.84 100 ALA A O 1
ATOM 809 N N . ALA A 1 101 ? 6.115 -11.027 -25.634 1.00 55.97 101 ALA A N 1
ATOM 810 C CA . ALA A 1 101 ? 6.505 -9.715 -26.167 1.00 55.97 101 ALA A CA 1
ATOM 811 C C . ALA A 1 101 ? 7.733 -9.835 -27.088 1.00 55.97 101 ALA A C 1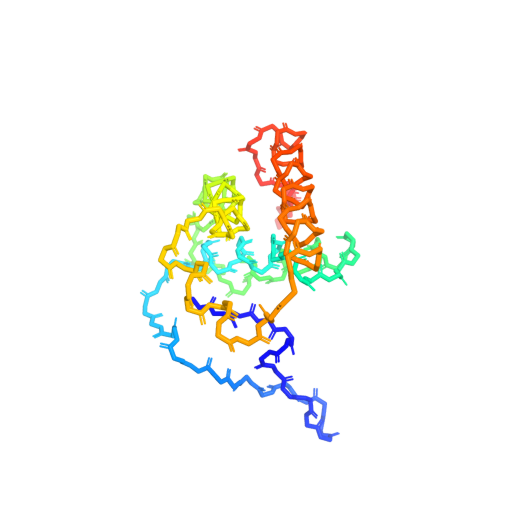
ATOM 813 O O . ALA A 1 101 ? 8.870 -9.851 -26.626 1.00 55.97 101 ALA A O 1
ATOM 814 N N . ARG A 1 102 ? 7.497 -9.917 -28.405 1.00 59.97 102 ARG A N 1
ATOM 815 C CA . ARG A 1 102 ? 8.538 -10.082 -29.444 1.00 59.97 102 ARG A CA 1
ATOM 816 C C . ARG A 1 102 ? 9.276 -8.785 -29.831 1.00 59.97 102 ARG A C 1
ATOM 818 O O . ARG A 1 102 ? 10.087 -8.820 -30.749 1.00 59.97 102 ARG A O 1
ATOM 825 N N . ASP A 1 103 ? 9.006 -7.660 -29.165 1.00 69.81 103 ASP A N 1
ATOM 826 C CA . ASP A 1 103 ? 9.529 -6.336 -29.536 1.00 69.81 103 ASP A CA 1
ATOM 827 C C . ASP A 1 103 ? 10.425 -5.728 -28.437 1.00 69.81 103 ASP A C 1
ATOM 829 O O . ASP A 1 103 ? 10.015 -5.549 -27.285 1.00 69.81 103 ASP A O 1
ATOM 833 N N . SER A 1 104 ? 11.664 -5.392 -28.805 1.00 70.00 104 SER A N 1
ATOM 834 C CA . SER A 1 104 ? 12.675 -4.787 -27.932 1.00 70.00 104 SER A CA 1
ATOM 835 C C . SER A 1 104 ? 12.353 -3.335 -27.552 1.00 70.00 104 SER A C 1
ATOM 837 O O . SER A 1 104 ? 12.741 -2.891 -26.465 1.00 70.00 104 SER A O 1
ATOM 839 N N . LEU A 1 105 ? 11.609 -2.604 -28.389 1.00 71.00 105 LEU A N 1
ATOM 840 C CA . LEU A 1 105 ? 11.196 -1.227 -28.111 1.00 71.00 105 LEU A CA 1
ATOM 841 C C . LEU A 1 105 ? 10.138 -1.190 -26.998 1.00 71.00 105 LEU A C 1
ATOM 843 O O . LEU A 1 105 ? 10.304 -0.486 -25.996 1.00 71.00 105 LEU A O 1
ATOM 847 N N . ALA A 1 106 ? 9.101 -2.024 -27.128 1.00 78.25 106 ALA A N 1
ATOM 848 C CA . ALA A 1 106 ? 8.050 -2.192 -26.122 1.00 78.25 106 ALA A CA 1
ATOM 849 C C . ALA A 1 106 ? 8.626 -2.569 -24.747 1.00 78.25 106 ALA A C 1
ATOM 851 O O . ALA A 1 106 ? 8.153 -2.132 -23.694 1.00 78.25 106 ALA A O 1
ATOM 852 N N . LEU A 1 107 ? 9.705 -3.347 -24.752 1.00 77.62 107 LEU A N 1
ATOM 853 C CA . LEU A 1 107 ? 10.389 -3.777 -23.548 1.00 77.62 107 LEU A CA 1
ATOM 854 C C . LEU A 1 107 ? 11.145 -2.644 -22.837 1.00 77.62 107 LEU A C 1
ATOM 856 O O . LEU A 1 107 ? 11.039 -2.507 -21.615 1.00 77.62 107 LEU A O 1
ATOM 860 N N . SER A 1 108 ? 11.907 -1.839 -23.581 1.00 84.94 108 SER A N 1
ATOM 861 C CA . SER A 1 108 ? 12.608 -0.675 -23.023 1.00 84.94 108 SER A CA 1
ATOM 862 C C . SER A 1 108 ? 11.614 0.305 -22.393 1.00 84.94 108 SER A C 1
ATOM 864 O O . SER A 1 108 ? 11.792 0.756 -21.256 1.00 84.94 108 SER A O 1
ATOM 866 N N . GLN A 1 109 ? 10.492 0.540 -23.079 1.00 88.44 109 GLN A N 1
ATOM 867 C CA . GLN A 1 109 ? 9.413 1.379 -22.573 1.00 88.44 109 GLN A CA 1
ATOM 868 C C . GLN A 1 109 ? 8.812 0.818 -21.278 1.00 88.44 109 GLN A C 1
ATOM 870 O O . GLN A 1 109 ? 8.660 1.555 -20.302 1.00 88.44 109 GLN A O 1
ATOM 875 N N . LYS A 1 110 ? 8.553 -0.493 -21.214 1.00 87.88 110 LYS A N 1
ATOM 876 C CA . LYS A 1 110 ? 8.019 -1.147 -20.012 1.00 87.88 110 LYS A CA 1
ATOM 877 C C . LYS A 1 110 ? 8.960 -1.031 -18.810 1.00 87.88 110 LYS A C 1
ATOM 879 O O . LYS A 1 110 ? 8.500 -0.687 -17.720 1.00 87.88 110 LYS A O 1
ATOM 884 N N . LYS A 1 111 ? 10.267 -1.258 -19.001 1.00 91.12 111 LYS A N 1
ATOM 885 C CA . LYS A 1 111 ? 11.285 -1.059 -17.951 1.00 91.12 111 LYS A CA 1
ATOM 886 C C . LYS A 1 111 ? 11.281 0.379 -17.437 1.00 91.12 111 LYS A C 1
ATOM 888 O O . LYS A 1 111 ? 11.265 0.591 -16.227 1.00 91.12 111 LYS A O 1
ATOM 893 N N . SER A 1 112 ? 11.229 1.355 -18.345 1.00 94.62 112 SER A N 1
ATOM 894 C CA . SER A 1 112 ? 11.148 2.777 -17.993 1.00 94.62 112 SER A CA 1
ATOM 895 C C . SER A 1 112 ? 9.889 3.093 -17.176 1.00 94.62 112 SER A C 1
ATOM 897 O O . SER A 1 112 ? 9.975 3.704 -16.110 1.00 94.62 112 SER A O 1
ATOM 899 N N . THR A 1 113 ? 8.723 2.593 -17.602 1.00 94.19 113 THR A N 1
ATOM 900 C CA . THR A 1 113 ? 7.460 2.772 -16.870 1.00 94.19 113 THR A CA 1
ATOM 901 C C . THR A 1 113 ? 7.515 2.173 -15.466 1.00 94.19 113 THR A C 1
ATOM 903 O O . THR A 1 113 ? 7.115 2.833 -14.508 1.00 94.19 113 THR A O 1
ATOM 906 N N . GLN A 1 114 ? 8.007 0.941 -15.307 1.00 95.00 114 GLN A N 1
ATOM 907 C CA . GLN A 1 114 ? 8.078 0.311 -13.985 1.00 95.00 114 GLN A CA 1
ATOM 908 C C . GLN A 1 114 ? 9.102 0.987 -13.069 1.00 95.00 114 GLN A C 1
ATOM 910 O O . GLN A 1 114 ? 8.827 1.182 -11.886 1.00 95.00 114 GLN A O 1
ATOM 915 N N . LEU A 1 115 ? 10.239 1.432 -13.614 1.00 97.25 115 LEU A N 1
ATOM 916 C CA . LEU A 1 115 ? 11.210 2.226 -12.864 1.00 97.25 115 LEU A CA 1
ATOM 917 C C . LEU A 1 115 ? 10.599 3.547 -12.377 1.00 97.25 115 LEU A C 1
ATOM 919 O O . LEU A 1 115 ? 10.790 3.918 -11.220 1.00 97.25 115 LEU A O 1
ATOM 923 N N . ALA A 1 116 ? 9.840 4.245 -13.228 1.00 97.44 116 ALA A N 1
ATOM 924 C CA . ALA A 1 116 ? 9.152 5.475 -12.843 1.00 97.44 116 ALA A CA 1
ATOM 925 C C . ALA A 1 116 ? 8.148 5.232 -11.704 1.00 97.44 116 ALA A C 1
ATOM 927 O O . ALA A 1 116 ? 8.140 5.980 -10.726 1.00 97.44 116 ALA A O 1
ATOM 928 N N . LYS A 1 117 ? 7.360 4.150 -11.775 1.00 97.00 117 LYS A N 1
ATOM 929 C CA . LYS A 1 117 ? 6.432 3.768 -10.699 1.00 97.00 117 LYS A CA 1
ATOM 930 C C . LYS A 1 117 ? 7.158 3.418 -9.395 1.00 97.00 117 LYS A C 1
ATOM 932 O O . LYS A 1 117 ? 6.738 3.872 -8.334 1.00 97.00 117 LYS A O 1
ATOM 937 N N . SER A 1 118 ? 8.266 2.675 -9.463 1.00 98.19 118 SER A N 1
ATOM 938 C CA . SER A 1 118 ? 9.089 2.367 -8.286 1.00 98.19 118 SER A CA 1
ATOM 939 C C . SER A 1 118 ? 9.655 3.633 -7.639 1.00 98.19 118 SER A C 1
ATOM 941 O O . SER A 1 118 ? 9.560 3.782 -6.423 1.00 98.19 118 SER A O 1
ATOM 943 N N . LYS A 1 119 ? 10.174 4.580 -8.430 1.00 98.38 119 LYS A N 1
ATOM 944 C CA . LYS A 1 119 ? 10.660 5.869 -7.915 1.00 98.38 119 LYS A CA 1
ATOM 945 C C . LYS A 1 119 ? 9.548 6.682 -7.254 1.00 98.38 119 LYS A C 1
ATOM 947 O O . LYS A 1 119 ? 9.764 7.229 -6.178 1.00 98.38 119 LYS A O 1
ATOM 952 N N . ALA A 1 120 ? 8.363 6.737 -7.864 1.00 97.44 120 ALA A N 1
ATOM 953 C CA . ALA A 1 120 ? 7.215 7.442 -7.298 1.00 97.44 120 ALA A CA 1
ATOM 954 C C . ALA A 1 120 ? 6.756 6.825 -5.965 1.00 97.44 120 ALA A C 1
ATOM 956 O O . ALA A 1 120 ? 6.480 7.554 -5.015 1.00 97.44 120 ALA A O 1
ATOM 957 N N . MET A 1 121 ? 6.728 5.491 -5.870 1.00 97.75 121 MET A N 1
ATOM 958 C CA . MET A 1 121 ? 6.415 4.777 -4.628 1.00 97.75 121 MET A CA 1
ATOM 959 C C . MET A 1 121 ? 7.445 5.065 -3.530 1.00 97.75 121 MET A C 1
ATOM 961 O O . MET A 1 121 ? 7.066 5.385 -2.407 1.00 97.75 121 MET A O 1
ATOM 965 N N . LEU A 1 122 ? 8.740 5.008 -3.861 1.00 98.38 122 LEU A N 1
ATOM 966 C CA . LEU A 1 122 ? 9.817 5.333 -2.925 1.00 98.38 122 LEU A CA 1
ATOM 967 C C . LEU A 1 122 ? 9.711 6.782 -2.426 1.00 98.38 122 LEU A C 1
ATOM 969 O O . LEU A 1 122 ? 9.777 7.027 -1.226 1.00 98.38 122 LEU A O 1
ATOM 973 N N . ALA A 1 123 ? 9.486 7.734 -3.333 1.00 98.25 123 ALA A N 1
ATOM 974 C CA . ALA A 1 123 ? 9.293 9.134 -2.970 1.00 98.25 123 ALA A CA 1
ATOM 975 C C . ALA A 1 123 ? 8.076 9.320 -2.052 1.00 98.25 123 ALA A C 1
ATOM 977 O O . ALA A 1 123 ? 8.161 10.058 -1.076 1.00 98.25 123 ALA A O 1
ATOM 978 N N . LYS A 1 124 ? 6.964 8.616 -2.316 1.00 96.25 124 LYS A N 1
ATOM 979 C CA . LYS A 1 124 ? 5.775 8.638 -1.454 1.00 96.25 124 LYS A CA 1
ATOM 980 C C . LYS A 1 124 ? 6.109 8.204 -0.025 1.00 96.25 124 LYS A C 1
ATOM 982 O O . LYS A 1 124 ? 5.865 8.977 0.893 1.00 96.25 124 LYS A O 1
ATOM 987 N N . ILE A 1 125 ? 6.700 7.021 0.164 1.00 97.06 125 ILE A N 1
ATOM 988 C CA . ILE A 1 125 ? 7.002 6.513 1.516 1.00 97.06 125 ILE A CA 1
ATOM 989 C C . ILE A 1 125 ? 8.062 7.355 2.244 1.00 97.06 125 ILE A C 1
ATOM 991 O O . ILE A 1 125 ? 7.995 7.496 3.464 1.00 97.06 125 ILE A O 1
ATOM 995 N N . MET A 1 126 ? 9.006 7.959 1.511 1.00 97.44 126 MET A N 1
ATOM 996 C CA . MET A 1 126 ? 9.978 8.903 2.074 1.00 97.44 126 MET A CA 1
ATOM 997 C C . MET A 1 126 ? 9.312 10.205 2.528 1.00 97.44 126 MET A C 1
ATOM 999 O O . MET A 1 126 ? 9.590 10.673 3.627 1.00 97.44 126 MET A O 1
ATOM 1003 N N . ASN A 1 127 ? 8.407 10.766 1.721 1.00 97.00 127 ASN A N 1
ATOM 1004 C CA . ASN A 1 127 ? 7.654 11.977 2.065 1.00 97.00 127 ASN A CA 1
ATOM 1005 C C . ASN A 1 127 ? 6.681 11.748 3.232 1.00 97.00 127 ASN A C 1
ATOM 1007 O O . ASN A 1 127 ? 6.371 12.673 3.975 1.00 97.00 127 ASN A O 1
ATOM 1011 N N . GLU A 1 128 ? 6.231 10.508 3.419 1.00 95.38 128 GLU A N 1
ATOM 1012 C CA . GLU A 1 128 ? 5.458 10.061 4.583 1.00 95.38 128 GLU A CA 1
ATOM 1013 C C . GLU A 1 128 ? 6.353 9.771 5.804 1.00 95.38 128 GLU A C 1
ATOM 1015 O O . GLU A 1 128 ? 5.883 9.233 6.804 1.00 95.38 128 GLU A O 1
ATOM 1020 N N . ASN A 1 129 ? 7.644 10.129 5.753 1.00 95.50 129 ASN A N 1
ATOM 1021 C CA . ASN A 1 129 ? 8.635 9.921 6.813 1.00 95.50 129 ASN A CA 1
ATOM 1022 C C . ASN A 1 129 ? 8.737 8.467 7.291 1.00 95.50 129 ASN A C 1
ATOM 1024 O O . ASN A 1 129 ? 9.015 8.218 8.465 1.00 95.50 129 ASN A O 1
ATOM 1028 N N . TRP A 1 130 ? 8.519 7.503 6.390 1.00 95.06 130 TRP A N 1
ATOM 1029 C CA . TRP A 1 130 ? 8.487 6.076 6.723 1.00 95.06 130 TRP A CA 1
ATOM 1030 C C . TRP A 1 130 ? 7.430 5.729 7.784 1.00 95.06 130 TRP A C 1
ATOM 1032 O O . TRP A 1 130 ? 7.623 4.804 8.572 1.00 95.06 130 TRP A O 1
ATOM 1042 N N . ARG A 1 131 ? 6.327 6.483 7.830 1.00 94.94 131 ARG A N 1
ATOM 1043 C CA . ARG A 1 131 ? 5.200 6.272 8.745 1.00 94.94 131 ARG A CA 1
ATOM 1044 C C . ARG A 1 131 ? 3.936 5.915 7.991 1.00 94.94 131 ARG A C 1
ATOM 1046 O O . ARG A 1 131 ? 3.808 6.170 6.793 1.00 94.94 131 ARG A O 1
ATOM 1053 N N . PHE A 1 132 ? 2.984 5.345 8.715 1.00 96.19 132 PHE A N 1
ATOM 1054 C CA . PHE A 1 132 ? 1.639 5.185 8.197 1.00 96.19 132 PHE A CA 1
ATOM 1055 C C . PHE A 1 132 ? 0.927 6.552 8.220 1.00 96.19 132 PHE A C 1
ATOM 1057 O O . PHE A 1 132 ? 0.806 7.166 9.278 1.00 96.19 132 PHE A O 1
ATOM 1064 N N . PRO A 1 133 ? 0.451 7.079 7.077 1.00 94.62 133 PRO A N 1
ATOM 1065 C CA . PRO A 1 133 ? -0.050 8.456 7.019 1.00 94.62 133 PRO A CA 1
ATOM 1066 C C . PRO A 1 133 ? -1.495 8.603 7.520 1.00 94.62 133 PRO A C 1
ATOM 1068 O O . PRO A 1 133 ? -1.979 9.719 7.695 1.00 94.62 133 PRO A O 1
ATOM 1071 N N . TYR A 1 134 ? -2.208 7.496 7.747 1.00 92.88 134 TYR A N 1
ATOM 1072 C CA . TYR A 1 134 ? -3.621 7.493 8.138 1.00 92.88 134 TYR A CA 1
ATOM 1073 C C . TYR A 1 134 ? -3.784 7.328 9.655 1.00 92.88 134 TYR A C 1
ATOM 1075 O O . TYR A 1 134 ? -4.457 6.414 10.133 1.00 92.88 134 TYR A O 1
ATOM 1083 N N . THR A 1 135 ? -3.124 8.198 10.416 1.00 78.75 135 THR A N 1
ATOM 1084 C CA . THR A 1 135 ? -3.185 8.238 11.884 1.00 78.75 135 THR A CA 1
ATOM 1085 C C . THR A 1 135 ? -4.231 9.241 12.379 1.00 78.75 135 THR A C 1
ATOM 1087 O O . THR A 1 135 ? -4.823 9.989 11.604 1.00 78.75 135 THR A O 1
ATOM 1090 N N . GLY A 1 136 ? -4.505 9.239 13.688 1.00 66.94 136 GLY A N 1
ATOM 1091 C CA . GLY A 1 136 ? -5.396 10.227 14.312 1.00 66.94 136 GLY A CA 1
ATOM 1092 C C . GLY A 1 136 ? -6.883 9.863 14.314 1.00 66.94 136 GLY A C 1
ATOM 1093 O O . GLY A 1 136 ? -7.710 10.682 14.699 1.00 66.94 136 GLY A O 1
ATOM 1094 N N . PHE A 1 137 ? -7.248 8.629 13.958 1.00 62.69 137 PHE A N 1
ATOM 1095 C CA . PHE A 1 137 ? -8.616 8.116 14.117 1.00 62.69 137 PHE A CA 1
ATOM 1096 C C . PHE A 1 137 ? -8.915 7.632 15.545 1.00 62.69 137 PHE A C 1
ATOM 1098 O O . PHE A 1 137 ? -9.630 6.641 15.706 1.00 62.69 137 PHE A O 1
ATOM 1105 N N . ALA A 1 138 ? -8.335 8.274 16.565 1.00 38.69 138 ALA A N 1
ATOM 1106 C CA . ALA A 1 138 ? -8.668 7.961 17.948 1.00 38.69 138 ALA A CA 1
ATOM 1107 C C . ALA A 1 138 ? -10.184 8.121 18.150 1.00 38.69 138 ALA A C 1
ATOM 1109 O O . ALA A 1 138 ? -10.794 9.046 17.605 1.00 38.69 138 ALA A O 1
ATOM 1110 N N . ALA A 1 139 ? -10.754 7.126 18.831 1.00 39.69 139 ALA A N 1
ATOM 1111 C CA . ALA A 1 139 ? -12.172 6.983 19.131 1.00 39.69 139 ALA A CA 1
ATOM 1112 C C . ALA A 1 139 ? -12.724 8.159 19.944 1.00 39.69 139 ALA A C 1
ATOM 1114 O O . ALA A 1 139 ? -11.961 8.705 20.773 1.00 39.69 139 ALA A O 1
#